Protein AF-A0A0W0TXC6-F1 (afdb_monomer_lite)

Structure (mmCIF, N/CA/C/O backbone):
data_AF-A0A0W0TXC6-F1
#
_entry.id   AF-A0A0W0TXC6-F1
#
loop_
_atom_site.group_PDB
_atom_site.id
_atom_site.type_symbol
_atom_site.label_atom_id
_atom_site.label_alt_id
_atom_site.label_comp_id
_atom_site.label_asym_id
_atom_site.label_entity_id
_atom_site.label_seq_id
_atom_site.pdbx_PDB_ins_code
_atom_site.Cartn_x
_atom_site.Cartn_y
_atom_site.Cartn_z
_atom_site.occupancy
_atom_site.B_iso_or_equiv
_atom_site.auth_seq_id
_atom_site.auth_comp_id
_atom_site.auth_asym_id
_atom_site.auth_atom_id
_atom_site.pdbx_PDB_model_num
ATOM 1 N N . MET A 1 1 ? -11.388 -4.389 24.435 1.00 46.62 1 MET A N 1
ATOM 2 C CA . MET A 1 1 ? -11.315 -2.909 24.386 1.00 46.62 1 MET A CA 1
ATOM 3 C C . MET A 1 1 ? -10.255 -2.378 23.404 1.00 46.62 1 MET A C 1
ATOM 5 O O . MET A 1 1 ? -10.628 -1.610 22.532 1.00 46.62 1 MET A O 1
ATOM 9 N N . LYS A 1 2 ? -8.978 -2.815 23.449 1.00 53.03 2 LYS A N 1
ATOM 10 C CA . LYS A 1 2 ? -7.902 -2.328 22.540 1.00 53.03 2 LYS A CA 1
ATOM 11 C C . LYS A 1 2 ? -8.111 -2.604 21.034 1.00 53.03 2 LYS A C 1
ATOM 13 O O . LYS A 1 2 ? -7.814 -1.730 20.229 1.00 53.03 2 LYS A O 1
ATOM 18 N N . LYS A 1 3 ? -8.654 -3.774 20.653 1.00 57.75 3 LYS A N 1
ATOM 19 C CA . LYS A 1 3 ? -8.901 -4.147 19.238 1.00 57.75 3 LYS A CA 1
ATOM 20 C C . LYS A 1 3 ? -9.806 -3.145 18.500 1.00 57.75 3 LYS A C 1
ATOM 22 O O . LYS A 1 3 ? -9.520 -2.785 17.365 1.00 57.75 3 LYS A O 1
ATOM 27 N N . ASN A 1 4 ? -10.826 -2.621 19.183 1.00 73.31 4 ASN A N 1
ATOM 28 C CA . ASN A 1 4 ? -11.793 -1.693 18.587 1.00 73.31 4 ASN A CA 1
ATOM 29 C C . ASN A 1 4 ? -11.191 -0.308 18.300 1.00 73.31 4 ASN A C 1
ATOM 31 O O . ASN A 1 4 ? -11.607 0.347 17.351 1.00 73.31 4 ASN A O 1
ATOM 35 N N . LEU A 1 5 ? -10.195 0.130 19.082 1.00 80.94 5 LEU A N 1
ATOM 36 C CA . LEU A 1 5 ? -9.553 1.431 18.873 1.00 80.94 5 LEU A CA 1
ATOM 37 C C . LEU A 1 5 ? -8.635 1.415 17.648 1.00 80.94 5 LEU A C 1
ATOM 39 O O . LEU A 1 5 ? -8.703 2.331 16.835 1.00 80.94 5 LEU A O 1
ATOM 43 N N . ALA A 1 6 ? -7.804 0.375 17.508 1.00 83.19 6 ALA A N 1
ATOM 44 C CA . ALA A 1 6 ? -6.902 0.252 16.364 1.00 83.19 6 ALA A CA 1
ATOM 45 C C . ALA A 1 6 ? -7.688 0.184 15.050 1.00 83.19 6 ALA A C 1
ATOM 47 O O . ALA A 1 6 ? -7.372 0.900 14.104 1.00 83.19 6 ALA A O 1
ATOM 48 N N . ARG A 1 7 ? -8.773 -0.601 15.031 1.00 89.56 7 ARG A N 1
ATOM 49 C CA . ARG A 1 7 ? -9.684 -0.675 13.888 1.00 89.56 7 ARG A CA 1
ATOM 50 C C . ARG A 1 7 ? -10.274 0.683 13.527 1.00 89.56 7 ARG A C 1
ATOM 52 O O . ARG A 1 7 ? -10.181 1.079 12.370 1.00 89.56 7 ARG A O 1
ATOM 59 N N . ALA A 1 8 ? -10.837 1.402 14.499 1.00 86.94 8 ALA A N 1
ATOM 60 C CA . ALA A 1 8 ? -11.410 2.726 14.261 1.00 86.94 8 ALA A CA 1
ATOM 61 C C . ALA A 1 8 ? -10.361 3.704 13.708 1.00 86.94 8 ALA A C 1
ATOM 63 O O . ALA A 1 8 ? -10.595 4.340 12.692 1.00 86.94 8 ALA A O 1
ATOM 64 N N . MET A 1 9 ? -9.166 3.752 14.306 1.00 84.00 9 MET A N 1
ATOM 65 C CA . MET A 1 9 ? -8.097 4.650 13.856 1.00 84.00 9 MET A CA 1
ATOM 66 C C . MET A 1 9 ? -7.645 4.365 12.422 1.00 84.00 9 MET A C 1
ATOM 68 O O . MET A 1 9 ? -7.516 5.295 11.634 1.00 84.00 9 MET A O 1
ATOM 72 N N . ILE A 1 10 ? -7.400 3.100 12.076 1.00 87.62 10 ILE A N 1
ATOM 73 C CA . ILE A 1 10 ? -6.986 2.733 10.715 1.00 87.62 10 ILE A CA 1
ATOM 74 C C . ILE A 1 10 ? -8.113 2.999 9.710 1.00 87.62 10 ILE A C 1
ATOM 76 O O . ILE A 1 10 ? -7.847 3.502 8.622 1.00 87.62 10 ILE A O 1
ATOM 80 N N . THR A 1 11 ? -9.364 2.722 10.085 1.00 91.25 11 THR A N 1
ATOM 81 C CA . THR A 1 11 ? -10.530 3.002 9.232 1.00 91.25 11 THR A CA 1
ATOM 82 C C . THR A 1 11 ? -10.651 4.497 8.953 1.00 91.25 11 THR A C 1
ATOM 84 O O . THR A 1 11 ? -10.714 4.886 7.791 1.00 91.25 11 THR A O 1
ATOM 87 N N . ASP A 1 12 ? -10.582 5.338 9.986 1.00 86.62 12 ASP A N 1
ATOM 88 C CA . ASP A 1 12 ? -10.650 6.795 9.842 1.00 86.62 12 ASP A CA 1
ATOM 89 C C . ASP A 1 12 ? -9.494 7.335 8.977 1.00 86.62 12 ASP A C 1
ATOM 91 O O . ASP A 1 12 ? -9.696 8.213 8.135 1.00 86.62 12 ASP A O 1
ATOM 95 N N . LEU A 1 13 ? -8.274 6.803 9.156 1.00 84.88 13 LEU A N 1
ATOM 96 C CA . LEU A 1 13 ? -7.099 7.175 8.355 1.00 84.88 13 LEU A CA 1
ATOM 97 C C . LEU A 1 13 ? -7.309 6.890 6.869 1.00 84.88 13 LEU A C 1
ATOM 99 O O . LEU A 1 13 ? -7.088 7.768 6.035 1.00 84.88 13 LEU A O 1
ATOM 103 N N . LEU A 1 14 ? -7.738 5.673 6.543 1.00 89.62 14 LEU A N 1
ATOM 104 C CA . LEU A 1 14 ? -7.970 5.259 5.162 1.00 89.62 14 LEU A CA 1
ATOM 105 C C . LEU A 1 14 ? -9.160 6.004 4.548 1.00 89.62 14 LEU A C 1
ATOM 107 O O . LEU A 1 14 ? -9.096 6.423 3.391 1.00 89.62 14 LEU A O 1
ATOM 111 N N . GLN A 1 15 ? -10.189 6.300 5.339 1.00 91.06 15 GLN A N 1
ATOM 112 C CA . GLN A 1 15 ? -11.331 7.077 4.875 1.00 91.06 15 GLN A CA 1
ATOM 113 C C . GLN A 1 15 ? -10.938 8.508 4.475 1.00 91.06 15 GLN A C 1
ATOM 115 O O . GLN A 1 15 ? -11.455 9.032 3.488 1.00 91.06 15 GLN A O 1
ATOM 120 N N . MET A 1 16 ? -9.956 9.128 5.145 1.00 85.94 16 MET A N 1
ATOM 121 C CA . MET A 1 16 ? -9.401 10.430 4.729 1.00 85.94 16 MET A CA 1
ATOM 122 C C . MET A 1 16 ? -8.678 10.395 3.369 1.00 85.94 16 MET A C 1
ATOM 124 O O . MET A 1 16 ? -8.469 11.454 2.762 1.00 85.94 16 MET A O 1
ATOM 128 N N . ALA A 1 17 ? -8.304 9.203 2.896 1.00 87.62 17 ALA A N 1
ATOM 129 C CA . ALA A 1 17 ? -7.760 8.944 1.563 1.00 87.62 17 ALA A CA 1
ATOM 130 C C . ALA A 1 17 ? -8.826 8.467 0.552 1.00 87.62 17 ALA A C 1
ATOM 132 O O . ALA A 1 17 ? -8.497 8.137 -0.589 1.00 87.62 17 ALA A O 1
ATOM 133 N N . GLY A 1 18 ? -10.105 8.436 0.947 1.00 91.88 18 GLY A N 1
ATOM 134 C CA . GLY A 1 18 ? -11.193 7.913 0.117 1.00 91.88 18 GLY A CA 1
ATOM 135 C C . GLY A 1 18 ? -11.123 6.397 -0.083 1.00 91.88 18 GLY A C 1
ATOM 136 O O . GLY A 1 18 ? -11.556 5.901 -1.122 1.00 91.88 18 GLY A O 1
ATOM 137 N N . ILE A 1 19 ? -10.537 5.679 0.877 1.00 95.19 19 ILE A N 1
ATOM 138 C CA . ILE A 1 19 ? -10.404 4.221 0.874 1.00 95.19 19 ILE A CA 1
ATOM 139 C C . ILE A 1 19 ? -11.372 3.655 1.910 1.00 95.19 19 ILE A C 1
ATOM 141 O O . ILE A 1 19 ? -11.379 4.087 3.065 1.00 95.19 19 ILE A O 1
ATOM 145 N N . THR A 1 20 ? -12.175 2.676 1.501 1.00 97.06 20 THR A N 1
ATOM 146 C CA . THR A 1 20 ? -13.142 2.006 2.372 1.00 97.06 20 THR A CA 1
ATOM 147 C C . THR A 1 20 ? -12.670 0.588 2.643 1.00 97.06 20 THR A C 1
ATOM 149 O O . THR A 1 20 ? -12.502 -0.209 1.730 1.00 97.06 20 THR A O 1
ATOM 152 N N . ILE A 1 21 ? -12.451 0.246 3.910 1.00 95.88 21 ILE A N 1
ATOM 153 C CA . ILE A 1 21 ? -12.057 -1.119 4.274 1.00 95.88 21 ILE A CA 1
ATOM 154 C C . ILE A 1 21 ? -13.217 -2.079 4.004 1.00 95.88 21 ILE A C 1
ATOM 156 O O . ILE A 1 21 ? -14.338 -1.807 4.432 1.00 95.88 21 ILE A O 1
ATOM 160 N N . ASN A 1 22 ? -12.936 -3.202 3.338 1.00 97.19 22 ASN A N 1
ATOM 161 C CA . ASN A 1 22 ? -13.930 -4.165 2.851 1.00 97.19 22 ASN A CA 1
ATOM 162 C C . ASN A 1 22 ? -14.989 -3.515 1.943 1.00 97.19 22 ASN A C 1
ATOM 164 O O . ASN A 1 22 ? -16.152 -3.918 1.938 1.00 97.19 22 ASN A O 1
ATOM 168 N N . GLY A 1 23 ? -14.599 -2.461 1.222 1.00 96.38 23 GLY A N 1
ATOM 169 C CA . GLY A 1 23 ? -15.439 -1.803 0.233 1.00 96.38 23 GLY A CA 1
ATOM 170 C C . GLY A 1 23 ? -15.474 -2.549 -1.101 1.00 96.38 23 GLY A C 1
ATOM 171 O O . GLY A 1 23 ? -14.959 -3.660 -1.240 1.00 96.38 23 GLY A O 1
ATOM 172 N N . HIS A 1 24 ? -16.103 -1.921 -2.092 1.00 96.62 24 HIS A N 1
ATOM 173 C CA . HIS A 1 24 ? -16.310 -2.498 -3.423 1.00 96.62 24 HIS A CA 1
ATOM 174 C C . HIS A 1 24 ? -15.424 -1.871 -4.503 1.00 96.62 24 HIS A C 1
ATOM 176 O O . HIS A 1 24 ? -15.427 -2.350 -5.639 1.00 96.62 24 HIS A O 1
ATOM 182 N N . ALA A 1 25 ? -14.696 -0.791 -4.202 1.00 97.50 25 ALA A N 1
ATOM 183 C CA . ALA A 1 25 ? -13.790 -0.213 -5.181 1.00 97.50 25 ALA A CA 1
ATOM 184 C C . ALA A 1 25 ? -12.581 -1.131 -5.398 1.00 97.50 25 ALA A C 1
ATOM 186 O O . ALA A 1 25 ? -12.151 -1.851 -4.503 1.00 97.50 25 ALA A O 1
ATOM 187 N N . LEU A 1 26 ? -11.971 -1.068 -6.582 1.00 97.38 26 LEU A N 1
ATOM 188 C CA . LEU A 1 26 ? -10.819 -1.917 -6.912 1.00 97.38 26 LEU A CA 1
ATOM 189 C C . LEU A 1 26 ? -9.602 -1.678 -6.004 1.00 97.38 26 LEU A C 1
ATOM 191 O O . LEU A 1 26 ? -8.746 -2.548 -5.894 1.00 97.38 26 LEU A O 1
ATOM 195 N N . TRP A 1 27 ? -9.516 -0.501 -5.384 1.00 97.12 27 TRP A N 1
ATOM 196 C CA . TRP A 1 27 ? -8.455 -0.123 -4.451 1.00 97.12 27 TRP A CA 1
ATOM 197 C C . TRP A 1 27 ? -8.836 -0.345 -2.983 1.00 97.12 27 TRP A C 1
ATOM 199 O O . TRP A 1 27 ? -8.041 -0.019 -2.105 1.00 97.12 27 TRP A O 1
ATOM 209 N N . ASP A 1 28 ? -10.041 -0.837 -2.693 1.00 97.88 28 ASP A N 1
ATOM 210 C CA . ASP A 1 28 ? -10.491 -1.057 -1.323 1.00 97.88 28 ASP A CA 1
ATOM 211 C C . ASP A 1 28 ? -9.902 -2.372 -0.780 1.00 97.88 28 ASP A C 1
ATOM 213 O O . ASP A 1 28 ? -10.124 -3.438 -1.367 1.00 97.88 28 ASP A O 1
ATOM 217 N N . PRO A 1 29 ? -9.149 -2.331 0.335 1.00 97.38 29 PRO A N 1
ATOM 218 C CA . PRO A 1 29 ? -8.507 -3.517 0.878 1.00 97.38 29 PRO A CA 1
ATOM 219 C C . PRO A 1 29 ? -9.541 -4.434 1.535 1.00 97.38 29 PRO A C 1
ATOM 221 O O . PRO A 1 29 ? -10.388 -3.969 2.304 1.00 97.38 29 PRO A O 1
ATOM 224 N N . GLN A 1 30 ? -9.431 -5.735 1.279 1.00 98.06 30 GLN A N 1
ATOM 225 C CA . GLN A 1 30 ? -10.227 -6.773 1.929 1.00 98.06 30 GLN A CA 1
ATOM 226 C C . GLN A 1 30 ? -9.425 -7.355 3.089 1.00 98.06 30 GLN A C 1
ATOM 228 O O . GLN A 1 30 ? -8.337 -7.885 2.891 1.00 98.06 30 GLN A O 1
ATOM 233 N N . ILE A 1 31 ? -9.932 -7.219 4.312 1.00 97.69 31 ILE A N 1
ATOM 234 C CA . ILE A 1 31 ? -9.278 -7.664 5.543 1.00 97.69 31 ILE A CA 1
ATOM 235 C C . ILE A 1 31 ? -9.873 -8.998 5.972 1.00 97.69 31 ILE A C 1
ATOM 237 O O . ILE A 1 31 ? -11.038 -9.079 6.363 1.00 97.69 31 ILE A O 1
ATOM 241 N N . HIS A 1 32 ? -9.027 -10.021 5.991 1.00 97.44 32 HIS A N 1
ATOM 242 C CA . HIS A 1 32 ? -9.381 -11.389 6.374 1.00 97.44 32 HIS A CA 1
ATOM 243 C C . HIS A 1 32 ? -9.018 -11.696 7.829 1.00 97.44 32 HIS A C 1
ATOM 245 O O . HIS A 1 32 ? -9.534 -12.641 8.423 1.00 97.44 32 HIS A O 1
ATOM 251 N N . ASN A 1 33 ? -8.134 -10.891 8.431 1.00 96.19 33 ASN A N 1
ATOM 252 C 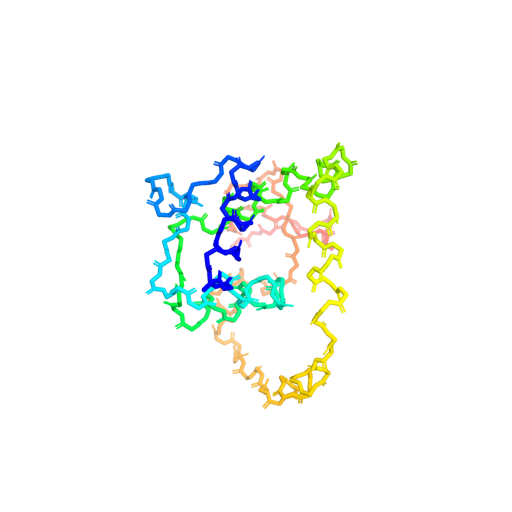CA . ASN A 1 33 ? -7.663 -11.080 9.801 1.00 96.19 33 ASN A CA 1
ATOM 253 C C . ASN A 1 33 ? -7.702 -9.777 10.615 1.00 96.19 33 ASN A C 1
ATOM 255 O O . ASN A 1 33 ? -6.949 -8.843 10.364 1.00 96.19 33 ASN A O 1
ATOM 259 N N . GLU A 1 34 ? -8.505 -9.747 11.680 1.00 94.44 34 GLU A N 1
ATOM 260 C CA . GLU A 1 34 ? -8.653 -8.592 12.585 1.00 94.44 34 GLU A CA 1
ATOM 261 C C . GLU A 1 34 ? -7.353 -8.175 13.306 1.00 94.44 34 GLU A C 1
ATOM 263 O O . GLU A 1 34 ? -7.253 -7.058 13.819 1.00 94.44 34 GLU A O 1
ATOM 268 N N . GLN A 1 35 ? -6.337 -9.043 13.377 1.00 92.06 35 GLN A N 1
ATOM 269 C CA . GLN A 1 35 ? -5.022 -8.675 13.921 1.00 92.06 35 GLN A CA 1
ATOM 270 C C . GLN A 1 35 ? -4.282 -7.662 13.034 1.00 92.06 35 GLN A C 1
ATOM 272 O O . GLN A 1 35 ? -3.404 -6.955 13.537 1.00 92.06 35 GLN A O 1
ATOM 277 N N . PHE A 1 36 ? -4.687 -7.532 11.765 1.00 93.81 36 PHE A N 1
ATOM 278 C CA . PHE A 1 36 ? -4.210 -6.528 10.815 1.00 93.81 36 PHE A CA 1
ATOM 279 C C . PHE A 1 36 ? -4.152 -5.131 11.433 1.00 93.81 36 PHE A C 1
ATOM 281 O O . PHE A 1 36 ? -3.100 -4.501 11.430 1.00 93.81 36 PHE A O 1
ATOM 288 N N . TYR A 1 37 ? -5.245 -4.670 12.045 1.00 90.75 37 TYR A N 1
ATOM 289 C CA . TYR A 1 37 ? -5.337 -3.298 12.549 1.00 90.75 37 TYR A CA 1
ATOM 290 C C . TYR A 1 37 ? -4.301 -2.990 13.627 1.00 90.75 37 TYR A C 1
ATOM 292 O O . TYR A 1 37 ? -3.700 -1.919 13.635 1.00 90.75 37 TYR A O 1
ATOM 300 N N . ALA A 1 38 ? -4.089 -3.931 14.549 1.00 88.38 38 ALA A N 1
ATOM 301 C CA . ALA A 1 38 ? -3.110 -3.762 15.613 1.00 88.38 38 ALA A CA 1
ATOM 302 C C . ALA A 1 38 ? -1.677 -3.801 15.063 1.00 88.38 38 ALA A C 1
ATOM 304 O O . ALA A 1 38 ? -0.845 -3.015 15.512 1.00 88.38 38 ALA A O 1
ATOM 305 N N . ARG A 1 39 ? -1.408 -4.674 14.083 1.00 86.69 39 ARG A N 1
ATOM 306 C CA . ARG A 1 39 ? -0.091 -4.805 13.450 1.00 86.69 39 ARG A CA 1
ATOM 307 C C . ARG A 1 39 ? 0.262 -3.587 12.609 1.00 86.69 39 ARG A C 1
ATOM 309 O O . ARG A 1 39 ? 1.331 -3.031 12.802 1.00 86.69 39 ARG A O 1
ATOM 316 N N . VAL A 1 40 ? -0.643 -3.108 11.758 1.00 86.69 40 VAL A N 1
ATOM 317 C CA . VAL A 1 40 ? -0.416 -1.893 10.956 1.00 86.69 40 VAL A CA 1
ATOM 318 C C . VAL A 1 40 ? -0.254 -0.665 11.847 1.00 86.69 40 VAL A C 1
ATOM 320 O O . VAL A 1 40 ? 0.600 0.174 11.587 1.00 86.69 40 VAL A O 1
ATOM 323 N N . LEU A 1 41 ? -1.010 -0.560 12.943 1.00 83.44 41 LEU A N 1
ATOM 324 C CA . LEU A 1 41 ? -0.827 0.545 13.884 1.00 83.44 41 LEU A CA 1
ATOM 325 C C . LEU A 1 41 ? 0.525 0.480 14.626 1.00 83.44 41 LEU A C 1
ATOM 327 O O . LEU A 1 41 ? 1.067 1.523 14.982 1.00 83.44 41 LEU A O 1
ATOM 331 N N . HIS A 1 42 ? 1.055 -0.721 14.886 1.00 78.25 42 HIS A N 1
ATOM 332 C CA . HIS A 1 42 ? 2.320 -0.931 15.600 1.00 78.25 42 HIS A CA 1
ATOM 333 C C . HIS A 1 42 ? 3.547 -0.809 14.681 1.00 78.25 42 HIS A C 1
ATOM 335 O O . HIS A 1 42 ? 4.481 -0.076 14.997 1.00 78.25 42 HIS A O 1
ATOM 341 N N . ASP A 1 43 ? 3.538 -1.528 13.559 1.00 77.06 43 ASP A N 1
ATOM 342 C CA . ASP A 1 43 ? 4.669 -1.714 12.641 1.00 77.06 43 ASP A CA 1
ATOM 343 C C . ASP A 1 43 ? 4.576 -0.838 11.379 1.00 77.06 43 ASP A C 1
ATOM 345 O O . ASP A 1 43 ? 5.451 -0.917 10.521 1.00 77.06 43 ASP A O 1
ATOM 349 N N . ALA A 1 44 ? 3.527 -0.017 11.252 1.00 81.75 44 ALA A N 1
ATOM 350 C CA . ALA A 1 44 ? 3.310 0.913 10.144 1.00 81.75 44 ALA A CA 1
ATOM 351 C C . ALA A 1 44 ? 3.407 0.246 8.753 1.00 81.75 44 ALA A C 1
ATOM 353 O O . ALA A 1 44 ? 2.671 -0.700 8.459 1.00 81.75 44 ALA A O 1
ATOM 354 N N . ASP A 1 45 ? 4.285 0.760 7.894 1.00 80.06 45 ASP A N 1
ATOM 355 C CA . ASP A 1 45 ? 4.545 0.308 6.526 1.00 80.06 45 ASP A CA 1
ATOM 356 C C . ASP A 1 45 ? 5.046 -1.141 6.466 1.00 80.06 45 ASP A C 1
ATOM 358 O O . ASP A 1 45 ? 4.560 -1.928 5.650 1.00 80.06 45 ASP A O 1
ATOM 362 N N . LEU A 1 46 ? 5.944 -1.530 7.377 1.00 81.12 46 LEU A N 1
ATOM 363 C CA . LEU A 1 46 ? 6.409 -2.914 7.474 1.00 81.12 46 LEU A CA 1
ATOM 364 C C . LEU A 1 46 ? 5.261 -3.856 7.858 1.00 81.12 46 LEU A C 1
ATOM 366 O O . LEU A 1 46 ? 5.087 -4.905 7.242 1.00 81.12 46 LEU A O 1
ATOM 370 N N . GLY A 1 47 ? 4.442 -3.459 8.836 1.00 85.00 47 GLY A N 1
ATOM 371 C CA . GLY A 1 47 ? 3.274 -4.231 9.265 1.00 85.00 47 GLY A CA 1
ATOM 372 C C . GLY A 1 47 ? 2.251 -4.432 8.154 1.00 85.00 47 GLY A C 1
ATOM 373 O O . GLY A 1 47 ? 1.690 -5.519 8.028 1.00 85.00 47 GLY A O 1
ATOM 374 N N . LEU A 1 48 ? 2.034 -3.399 7.337 1.00 90.44 48 LEU A N 1
ATOM 375 C CA . LEU A 1 48 ? 1.155 -3.448 6.171 1.00 90.44 48 LEU A CA 1
ATOM 376 C C . LEU A 1 48 ? 1.656 -4.471 5.140 1.00 90.44 48 LEU A C 1
ATOM 378 O O . LEU A 1 48 ? 0.879 -5.319 4.696 1.00 90.44 48 LEU A O 1
ATOM 382 N N . GLY A 1 49 ? 2.950 -4.423 4.807 1.00 89.38 49 GLY A N 1
ATOM 383 C CA . GLY A 1 49 ? 3.576 -5.324 3.837 1.00 89.38 49 GLY A CA 1
ATOM 384 C C . GLY A 1 49 ? 3.670 -6.774 4.318 1.00 89.38 49 GLY A C 1
ATOM 385 O O . GLY A 1 49 ? 3.297 -7.691 3.590 1.00 89.38 49 GLY A O 1
ATOM 386 N N . GLU A 1 50 ? 4.099 -7.006 5.560 1.00 90.50 50 GLU A N 1
ATOM 387 C CA . GLU A 1 50 ? 4.165 -8.361 6.121 1.00 90.50 50 GLU A CA 1
ATOM 388 C C . GLU A 1 50 ? 2.770 -8.989 6.238 1.00 90.50 50 GLU A C 1
ATOM 390 O O . GLU A 1 50 ? 2.589 -10.150 5.884 1.00 90.50 50 GLU A O 1
ATOM 395 N N . ALA A 1 51 ? 1.761 -8.222 6.666 1.00 93.56 51 ALA A N 1
ATOM 396 C CA . ALA A 1 51 ? 0.382 -8.705 6.721 1.00 93.56 51 ALA A CA 1
ATOM 397 C C . ALA A 1 51 ? -0.178 -9.042 5.326 1.00 93.56 51 ALA A C 1
ATOM 399 O O . ALA A 1 51 ? -0.971 -9.975 5.208 1.00 93.56 51 ALA A O 1
ATOM 400 N N . TYR A 1 52 ? 0.245 -8.327 4.277 1.00 95.81 52 TYR A N 1
ATOM 401 C CA . TYR A 1 52 ? -0.110 -8.658 2.892 1.00 95.81 52 TYR A CA 1
ATOM 402 C C . TYR A 1 52 ? 0.516 -9.993 2.474 1.00 95.81 52 TYR A C 1
ATOM 404 O O . TYR A 1 52 ? -0.173 -10.888 1.993 1.00 95.81 52 TYR A O 1
ATOM 412 N N . MET A 1 53 ? 1.815 -10.170 2.736 1.00 92.94 53 MET A N 1
ATOM 413 C CA . MET A 1 53 ? 2.521 -11.424 2.452 1.00 92.94 53 MET A CA 1
ATOM 414 C C . MET A 1 53 ? 1.950 -12.625 3.220 1.00 92.94 53 MET A C 1
ATOM 416 O O . MET A 1 53 ? 1.991 -13.748 2.726 1.00 92.94 53 MET A O 1
ATOM 420 N N . GLU A 1 54 ? 1.430 -12.399 4.427 1.00 95.62 54 GLU A N 1
ATOM 421 C CA . GLU A 1 54 ? 0.776 -13.416 5.259 1.00 95.62 54 GLU A CA 1
ATOM 422 C C . GLU A 1 54 ? -0.698 -13.668 4.875 1.00 95.62 54 GLU A C 1
ATOM 424 O O . GLU A 1 54 ? -1.356 -14.496 5.507 1.00 95.62 54 GLU A O 1
ATOM 429 N N . GLY A 1 55 ? -1.238 -12.968 3.870 1.00 96.69 55 GLY A N 1
ATOM 430 C CA . GLY A 1 55 ? -2.624 -13.124 3.413 1.00 96.69 55 GLY A CA 1
ATOM 431 C C . GLY A 1 55 ? -3.674 -12.596 4.395 1.00 96.69 55 GLY A C 1
ATOM 432 O O . GLY A 1 55 ? -4.837 -12.985 4.336 1.00 96.69 55 GLY A O 1
ATOM 433 N N . TRP A 1 56 ? -3.290 -11.725 5.332 1.00 98.00 56 TRP A N 1
ATOM 434 C CA . TRP A 1 56 ? -4.232 -11.121 6.284 1.00 98.00 56 TRP A CA 1
ATOM 435 C C . TRP A 1 56 ? -5.147 -10.100 5.620 1.00 98.00 56 TRP A C 1
ATOM 437 O O . TRP A 1 56 ? -6.210 -9.787 6.160 1.00 98.00 56 TRP A O 1
ATOM 447 N N . TRP A 1 57 ? -4.711 -9.568 4.483 1.00 97.94 57 TRP A N 1
ATOM 448 C CA . TRP A 1 57 ? -5.492 -8.705 3.626 1.00 97.94 57 TRP A CA 1
ATOM 449 C C . TRP A 1 57 ? -5.009 -8.792 2.180 1.00 97.94 57 TRP A C 1
ATOM 451 O O . TRP A 1 57 ? -3.848 -9.121 1.932 1.00 97.94 57 TRP A O 1
ATOM 461 N N . ASP A 1 58 ? -5.887 -8.451 1.245 1.00 97.88 58 ASP A N 1
ATOM 462 C CA . ASP A 1 58 ? -5.561 -8.298 -0.171 1.00 97.88 58 ASP A CA 1
ATOM 463 C C . ASP A 1 58 ? -6.277 -7.083 -0.783 1.00 97.88 58 ASP A C 1
ATOM 465 O O . ASP A 1 58 ? -7.043 -6.378 -0.120 1.00 97.88 58 ASP A O 1
ATOM 469 N N . CYS A 1 59 ? -5.951 -6.775 -2.037 1.00 97.56 59 CYS A N 1
ATOM 470 C CA . CYS A 1 59 ? -6.568 -5.690 -2.789 1.00 97.56 59 CYS A CA 1
ATOM 471 C C . CYS A 1 59 ? -6.469 -5.978 -4.297 1.00 97.56 59 CYS A C 1
ATOM 473 O O . CYS A 1 59 ? -5.367 -6.279 -4.769 1.00 97.56 59 CYS A O 1
ATOM 475 N N . PRO A 1 60 ? -7.561 -5.846 -5.077 1.00 97.00 60 PRO A N 1
ATOM 476 C CA . PRO A 1 60 ? -7.529 -6.068 -6.525 1.00 97.00 60 PRO A CA 1
ATOM 477 C C . PRO A 1 60 ? -6.543 -5.156 -7.271 1.00 97.00 60 PRO A C 1
ATOM 479 O O . PRO A 1 60 ? -5.916 -5.576 -8.242 1.00 97.00 60 PRO A O 1
ATOM 482 N N . ARG A 1 61 ? -6.412 -3.899 -6.834 1.00 97.12 61 ARG A N 1
ATOM 483 C CA . ARG A 1 61 ? -5.513 -2.887 -7.407 1.00 97.12 61 ARG A CA 1
ATOM 484 C C . ARG A 1 61 ? -4.701 -2.211 -6.312 1.00 97.12 61 ARG A C 1
ATOM 486 O O . ARG A 1 61 ? -4.946 -1.060 -5.940 1.00 97.12 61 ARG A O 1
ATOM 493 N N . ILE A 1 62 ? -3.717 -2.950 -5.796 1.00 95.88 62 ILE A N 1
ATOM 494 C CA . ILE A 1 62 ? -2.806 -2.469 -4.749 1.00 95.88 62 ILE A CA 1
ATOM 495 C C . ILE A 1 62 ? -2.025 -1.221 -5.183 1.00 95.88 62 ILE A C 1
ATOM 497 O O . ILE A 1 62 ? -1.770 -0.344 -4.365 1.00 95.88 62 ILE A O 1
ATOM 501 N N . ASP A 1 63 ? -1.716 -1.083 -6.472 1.00 94.94 63 ASP A N 1
ATOM 502 C CA . ASP A 1 63 ? -1.098 0.113 -7.044 1.00 94.94 63 ASP A CA 1
ATOM 503 C C . ASP A 1 63 ? -1.967 1.360 -6.816 1.00 94.94 63 ASP A C 1
ATOM 505 O O . ASP A 1 63 ? -1.485 2.367 -6.302 1.00 94.94 63 ASP A O 1
ATOM 509 N N . MET A 1 64 ? -3.273 1.262 -7.085 1.00 96.88 64 MET A N 1
ATOM 510 C CA . MET A 1 64 ? -4.220 2.357 -6.862 1.00 96.88 64 MET A CA 1
ATOM 511 C C . MET A 1 64 ? -4.407 2.674 -5.373 1.00 96.88 64 MET A C 1
ATOM 513 O O . MET A 1 64 ? -4.529 3.846 -5.010 1.00 96.88 64 MET A O 1
ATOM 517 N N . LEU A 1 65 ? -4.417 1.653 -4.506 1.00 94.62 65 LEU A N 1
ATOM 518 C CA . LEU A 1 65 ? -4.455 1.834 -3.049 1.00 94.62 65 LEU A CA 1
ATOM 519 C C . LEU A 1 65 ? -3.245 2.654 -2.575 1.00 94.62 65 LEU A C 1
ATOM 521 O O . LEU A 1 65 ? -3.417 3.657 -1.882 1.00 94.62 65 LEU A O 1
ATOM 525 N N . ILE A 1 66 ? -2.030 2.255 -2.963 1.00 92.44 66 ILE A N 1
ATOM 526 C CA . ILE A 1 66 ? -0.800 2.933 -2.538 1.00 92.44 66 ILE A CA 1
ATOM 527 C C . ILE A 1 66 ? -0.738 4.360 -3.093 1.00 92.44 66 ILE A C 1
ATOM 529 O O . ILE A 1 66 ? -0.437 5.279 -2.329 1.00 92.44 66 ILE A O 1
ATOM 533 N N . THR A 1 67 ? -1.101 4.583 -4.362 1.00 93.12 67 THR A N 1
ATOM 534 C CA . THR A 1 67 ? -1.196 5.936 -4.938 1.00 93.12 67 THR A CA 1
ATOM 535 C C . THR A 1 67 ? -2.101 6.833 -4.098 1.00 93.12 67 THR A C 1
ATOM 537 O O . THR A 1 67 ? -1.682 7.917 -3.700 1.00 93.12 67 THR A O 1
ATOM 540 N N . ARG A 1 68 ? -3.302 6.364 -3.735 1.00 91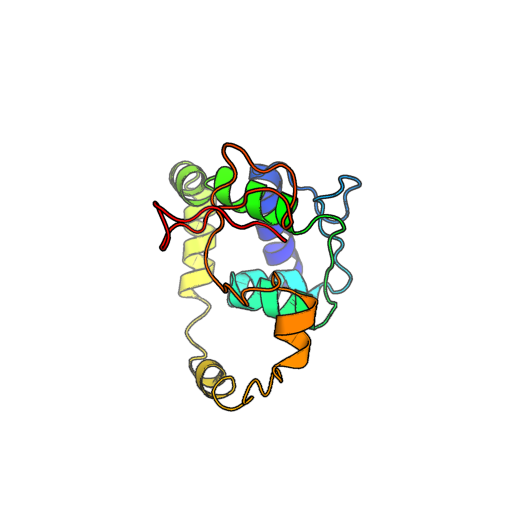.50 68 ARG A N 1
ATOM 541 C CA . ARG A 1 68 ? -4.237 7.135 -2.902 1.00 91.50 68 ARG A CA 1
ATOM 542 C C . ARG A 1 68 ? -3.684 7.441 -1.515 1.00 91.50 68 ARG A C 1
ATOM 544 O O . ARG A 1 68 ? -3.866 8.555 -1.033 1.00 91.50 68 ARG A O 1
ATOM 551 N N . ILE A 1 69 ? -3.015 6.484 -0.871 1.00 87.94 69 ILE A N 1
ATOM 552 C CA . ILE A 1 69 ? -2.403 6.690 0.452 1.00 87.94 69 ILE A CA 1
ATOM 553 C C . ILE A 1 69 ? -1.335 7.793 0.387 1.00 87.94 69 ILE A C 1
ATOM 555 O O . ILE A 1 69 ? -1.314 8.675 1.249 1.00 87.94 69 ILE A O 1
ATOM 559 N N . VAL A 1 70 ? -0.486 7.771 -0.645 1.00 86.06 70 VAL A N 1
ATOM 560 C CA . VAL A 1 70 ? 0.579 8.764 -0.852 1.00 86.06 70 VAL A CA 1
ATOM 561 C C . VAL A 1 70 ? -0.005 10.138 -1.208 1.00 86.06 70 VAL A C 1
ATOM 563 O O . VAL A 1 70 ? 0.347 11.137 -0.580 1.00 86.06 70 VAL A O 1
ATOM 566 N N . GLU A 1 71 ? -0.940 10.204 -2.159 1.00 87.94 71 GLU A N 1
ATOM 567 C CA . GLU A 1 71 ? -1.581 11.452 -2.605 1.00 87.94 71 GLU A CA 1
ATOM 568 C C . GLU A 1 71 ? -2.442 12.106 -1.523 1.00 87.94 71 GLU A C 1
ATOM 570 O O . GLU A 1 71 ? -2.516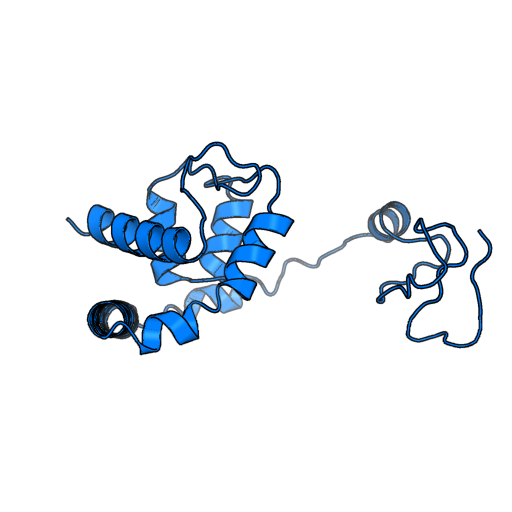 13.334 -1.436 1.00 87.94 71 GLU A O 1
ATOM 575 N N . ALA A 1 72 ? -3.072 11.306 -0.658 1.00 81.38 72 ALA A N 1
ATOM 576 C CA . ALA A 1 72 ? -3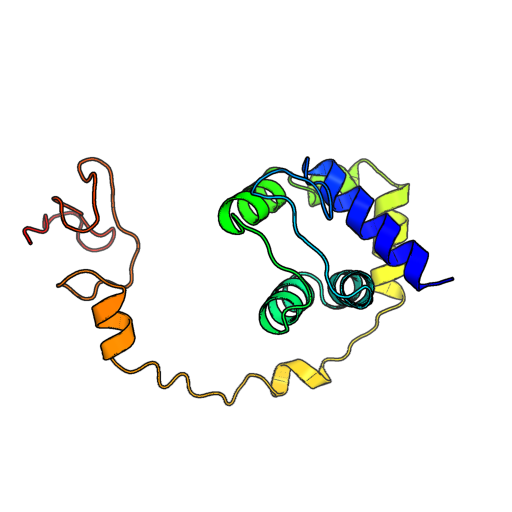.887 11.815 0.437 1.00 81.38 72 ALA A CA 1
ATOM 577 C C . ALA A 1 72 ? -3.087 12.660 1.435 1.00 81.38 72 ALA A C 1
ATOM 579 O O . ALA A 1 72 ? -3.705 13.385 2.223 1.00 81.38 72 ALA A O 1
ATOM 580 N N . ASN A 1 73 ? -1.748 12.575 1.393 1.00 73.31 73 ASN A N 1
ATOM 581 C CA . ASN A 1 73 ? -0.816 13.360 2.193 1.00 73.31 73 ASN A CA 1
ATOM 582 C C . ASN A 1 73 ? -1.273 13.433 3.654 1.00 73.31 73 ASN A C 1
ATOM 584 O O . ASN A 1 73 ? -1.443 14.503 4.251 1.00 73.31 73 ASN A O 1
ATOM 588 N N . ILE A 1 74 ? -1.579 12.249 4.187 1.00 66.81 74 ILE A N 1
ATOM 589 C CA . ILE A 1 74 ? -2.267 12.072 5.462 1.00 66.81 74 ILE A CA 1
ATOM 590 C C . ILE A 1 74 ? -1.488 12.775 6.581 1.00 66.81 74 ILE A C 1
ATOM 592 O O . ILE A 1 74 ? -2.099 13.371 7.461 1.00 66.81 74 ILE A O 1
ATOM 596 N N . GLU A 1 75 ? -0.157 12.828 6.499 1.00 61.00 75 GLU A N 1
ATOM 597 C CA . GLU A 1 75 ? 0.701 13.574 7.429 1.00 61.00 75 GLU A CA 1
ATOM 598 C C . GLU A 1 75 ? 0.319 15.057 7.555 1.00 61.00 75 GLU A C 1
ATOM 600 O O . GLU A 1 75 ? 0.246 15.592 8.665 1.00 61.00 75 GLU A O 1
ATOM 605 N N . ASN A 1 76 ? 0.003 15.719 6.440 1.00 61.38 76 ASN A N 1
ATOM 606 C CA . ASN A 1 76 ? -0.428 17.114 6.447 1.00 61.38 76 ASN A CA 1
ATOM 607 C C . ASN A 1 76 ? -1.867 17.276 6.950 1.00 61.38 76 ASN A C 1
ATOM 609 O O . ASN A 1 76 ? -2.150 18.229 7.676 1.00 61.38 76 ASN A O 1
ATOM 613 N N . LYS A 1 77 ? -2.766 16.328 6.654 1.00 59.72 77 LYS A N 1
ATOM 614 C CA . LYS A 1 77 ? -4.138 16.334 7.199 1.00 59.72 77 LYS A CA 1
ATOM 615 C C . LYS A 1 77 ? -4.163 16.076 8.712 1.00 59.72 77 LYS A C 1
ATOM 617 O O . LYS A 1 77 ? -4.974 16.659 9.430 1.00 59.72 77 LYS A O 1
ATOM 622 N N . LEU A 1 78 ? -3.239 15.260 9.217 1.00 57.34 78 LEU A N 1
ATOM 623 C CA . LEU A 1 78 ? -3.091 14.950 10.641 1.00 57.34 78 LEU A CA 1
ATOM 624 C C . LEU A 1 78 ? -2.619 16.149 11.469 1.00 57.34 78 LEU A C 1
ATOM 626 O O . LEU A 1 78 ? -3.046 16.289 12.614 1.00 57.34 78 LEU A O 1
ATOM 630 N N . ARG A 1 79 ? -1.799 17.042 10.897 1.00 54.69 79 ARG A N 1
ATOM 631 C CA . ARG A 1 79 ? -1.379 18.293 11.558 1.00 54.69 79 ARG A CA 1
ATOM 632 C C . ARG A 1 79 ? -2.550 19.226 11.871 1.00 54.69 79 ARG A C 1
ATOM 634 O O . ARG A 1 79 ? -2.495 19.947 12.860 1.00 54.69 79 ARG A O 1
ATOM 641 N N . VAL A 1 80 ? -3.613 19.186 11.067 1.00 55.88 80 VAL A N 1
ATOM 642 C CA . VAL A 1 80 ? -4.819 20.007 11.267 1.00 55.88 80 VAL A CA 1
ATOM 643 C C . VAL A 1 80 ? -5.738 19.403 12.339 1.00 55.88 80 VAL A C 1
ATOM 645 O O . VAL A 1 80 ? -6.481 20.120 13.007 1.00 55.88 80 VAL A O 1
ATOM 648 N N . ASN A 1 81 ? -5.668 18.087 12.563 1.00 61.03 81 ASN A N 1
ATOM 649 C CA . ASN A 1 81 ? -6.571 17.376 13.462 1.00 61.03 81 ASN A CA 1
ATOM 650 C C . ASN A 1 81 ? -5.878 16.997 14.784 1.00 61.03 81 ASN A C 1
ATOM 652 O O . ASN A 1 81 ? -5.427 15.866 14.978 1.00 61.03 81 ASN A O 1
ATOM 656 N N . PHE A 1 82 ? -5.827 17.947 15.727 1.00 56.09 82 PHE A N 1
ATOM 657 C CA . PHE A 1 82 ? -5.187 17.804 17.047 1.00 56.09 82 PHE A CA 1
ATOM 658 C C . PHE A 1 82 ? -5.572 16.523 17.809 1.00 56.09 82 PHE A C 1
ATOM 660 O O . PHE A 1 82 ? -4.732 15.924 18.480 1.00 56.09 82 PHE A O 1
ATOM 667 N N . ARG A 1 83 ? -6.822 16.053 17.686 1.00 58.12 83 ARG A N 1
ATOM 668 C CA . ARG A 1 83 ? -7.283 14.805 18.326 1.00 58.12 83 ARG A CA 1
ATOM 669 C C . ARG A 1 83 ? -6.630 13.563 17.724 1.00 58.12 83 ARG A C 1
ATOM 671 O O . ARG A 1 83 ? -6.361 12.601 18.442 1.00 58.12 83 ARG A O 1
ATOM 678 N N . PHE A 1 84 ? -6.376 13.582 16.420 1.00 61.44 84 PHE A N 1
ATOM 679 C CA . PHE A 1 84 ? -5.727 12.490 15.704 1.00 61.44 84 PHE A CA 1
ATOM 680 C C . PHE A 1 84 ? -4.219 12.492 15.948 1.00 61.44 84 PHE A C 1
ATOM 682 O O . PHE A 1 84 ? -3.651 11.446 16.252 1.00 61.44 84 PHE A O 1
ATOM 689 N N . ALA A 1 85 ? -3.597 13.675 15.932 1.00 61.75 85 ALA A N 1
ATOM 690 C CA . ALA A 1 85 ? -2.198 13.854 16.308 1.00 61.75 85 ALA A CA 1
ATOM 691 C C . ALA A 1 85 ? -1.928 13.356 17.739 1.00 61.75 85 ALA A C 1
ATOM 693 O O . ALA A 1 85 ? -0.978 12.612 17.957 1.00 61.75 85 ALA A O 1
ATOM 694 N N . PHE A 1 86 ? -2.805 13.676 18.698 1.00 59.44 86 PHE A N 1
ATOM 695 C CA . PHE A 1 86 ? -2.688 13.223 20.087 1.00 59.44 86 PHE A CA 1
ATOM 696 C C . PHE A 1 86 ? -2.836 11.698 20.237 1.00 59.44 86 PHE A C 1
ATOM 698 O O . PHE A 1 86 ? -2.068 11.074 20.966 1.00 59.44 86 PHE A O 1
ATOM 705 N N . LYS A 1 87 ? -3.767 11.063 19.508 1.00 59.34 87 LYS A N 1
ATOM 706 C CA . LYS A 1 87 ? -3.921 9.594 19.495 1.00 59.34 87 LYS A CA 1
ATOM 707 C C . LYS A 1 87 ? -2.741 8.882 18.828 1.00 59.34 87 LYS A C 1
ATOM 709 O O . LYS A 1 87 ? -2.299 7.847 19.322 1.00 59.34 87 LYS A O 1
ATOM 714 N N . LEU A 1 88 ? -2.211 9.438 17.737 1.00 61.03 88 LEU A N 1
ATOM 715 C CA . LEU A 1 88 ? -1.024 8.918 17.058 1.00 61.03 88 LEU A CA 1
ATOM 716 C C . LEU A 1 88 ? 0.214 9.040 17.959 1.00 61.03 88 LEU A C 1
ATOM 718 O O . LEU A 1 88 ? 0.978 8.084 18.084 1.00 61.03 88 LEU A O 1
ATOM 722 N N . LEU A 1 89 ? 0.353 10.177 18.650 1.00 59.28 89 LEU A N 1
ATOM 723 C CA . LEU A 1 89 ? 1.387 10.430 19.650 1.00 59.28 89 LEU A CA 1
ATOM 724 C C . LEU A 1 89 ? 1.291 9.428 20.808 1.00 59.28 89 LEU A C 1
ATOM 726 O O . LEU A 1 89 ? 2.291 8.816 21.155 1.00 59.28 89 LEU A O 1
ATOM 730 N N . LEU A 1 90 ? 0.092 9.176 21.341 1.00 57.00 90 LEU A N 1
ATOM 731 C CA . LEU A 1 90 ? -0.150 8.137 22.348 1.00 57.00 90 LEU A CA 1
ATOM 732 C C . LEU A 1 90 ? 0.214 6.734 21.839 1.00 57.00 90 LEU A C 1
ATOM 734 O O . LEU A 1 90 ? 0.829 5.973 22.579 1.00 57.00 90 LEU A O 1
ATOM 738 N N . SER A 1 91 ? -0.093 6.393 20.582 1.00 57.31 91 SER A N 1
ATOM 739 C CA . SER A 1 91 ? 0.305 5.097 20.007 1.00 57.31 91 SER A CA 1
ATOM 740 C C . SER A 1 91 ? 1.826 4.968 19.854 1.00 57.31 91 SER A C 1
ATOM 742 O O . SER A 1 91 ? 2.376 3.912 20.148 1.00 57.31 91 SER A O 1
ATOM 744 N N . ARG A 1 92 ? 2.519 6.061 19.498 1.00 54.94 92 ARG A N 1
ATOM 745 C CA . ARG A 1 92 ? 3.988 6.130 19.427 1.00 54.94 92 ARG A CA 1
ATOM 746 C C . ARG A 1 92 ? 4.650 6.089 20.806 1.00 54.94 92 ARG A C 1
ATOM 748 O O . ARG A 1 92 ? 5.699 5.476 20.945 1.00 54.94 92 ARG A O 1
ATOM 755 N N . ILE A 1 93 ? 4.050 6.724 21.816 1.00 51.06 93 ILE A N 1
ATOM 756 C CA . ILE A 1 93 ? 4.573 6.775 23.191 1.00 51.06 93 ILE A CA 1
ATOM 757 C C . ILE A 1 93 ? 4.368 5.434 23.917 1.00 51.06 93 ILE A C 1
ATOM 759 O O . ILE A 1 93 ? 5.201 5.058 24.736 1.00 51.06 93 ILE A O 1
ATOM 763 N N . PHE A 1 94 ? 3.304 4.685 23.601 1.00 48.22 94 PHE A N 1
ATOM 764 C CA . PHE A 1 94 ? 3.003 3.399 24.247 1.00 48.22 94 PHE A CA 1
ATOM 765 C C . PHE A 1 94 ? 3.495 2.145 23.492 1.00 48.22 94 PHE A C 1
ATOM 767 O O . PHE A 1 94 ? 3.363 1.051 24.038 1.00 48.22 94 PHE A O 1
ATOM 774 N N . ASN A 1 95 ? 4.102 2.267 22.302 1.00 45.31 95 ASN A N 1
ATOM 775 C CA . ASN A 1 95 ? 4.761 1.159 21.583 1.00 45.31 95 ASN A CA 1
ATOM 776 C C . ASN A 1 95 ? 6.271 1.388 21.463 1.00 45.31 95 ASN A C 1
ATOM 778 O O . ASN A 1 95 ? 6.821 1.687 20.402 1.00 45.31 95 ASN A O 1
ATOM 782 N N . PHE A 1 96 ? 6.962 1.245 22.590 1.00 42.59 96 PHE A N 1
ATOM 783 C CA . PHE A 1 96 ? 8.417 1.228 22.607 1.00 42.59 96 PHE A CA 1
ATOM 784 C C . PHE A 1 96 ? 8.949 -0.081 22.014 1.00 42.59 96 PHE A C 1
ATOM 786 O O . PHE A 1 96 ? 8.789 -1.152 22.586 1.00 42.59 96 PHE A O 1
ATOM 793 N N . GLN A 1 97 ? 9.629 0.065 20.878 1.00 48.38 97 GLN A N 1
ATOM 794 C CA . GLN A 1 97 ? 10.748 -0.744 20.399 1.00 48.38 97 GLN A CA 1
ATOM 795 C C . GLN A 1 97 ? 10.670 -2.260 20.615 1.00 48.38 97 GLN A C 1
ATOM 797 O O . GLN A 1 97 ? 11.090 -2.784 21.643 1.00 48.38 97 GLN A O 1
ATOM 802 N N . ASN A 1 98 ? 10.417 -2.983 19.526 1.00 43.97 98 ASN A N 1
ATOM 803 C CA . ASN A 1 98 ? 11.123 -4.240 19.310 1.00 43.97 98 ASN A CA 1
ATOM 804 C C . ASN A 1 98 ? 12.045 -4.130 18.093 1.00 43.97 98 ASN A C 1
ATOM 806 O O . ASN A 1 98 ? 11.802 -4.681 17.025 1.00 43.97 98 ASN A O 1
ATOM 810 N N . LYS A 1 99 ? 13.210 -3.508 18.332 1.00 46.00 99 LYS A N 1
ATOM 811 C CA . LYS A 1 99 ? 14.446 -3.659 17.536 1.00 46.00 99 LYS A CA 1
ATOM 812 C C . LYS A 1 99 ? 14.871 -5.129 17.321 1.00 46.00 99 LYS A C 1
ATOM 814 O O . LYS A 1 99 ? 15.850 -5.386 16.633 1.00 46.00 99 LYS A O 1
ATOM 819 N N . ARG A 1 100 ? 14.169 -6.109 17.905 1.00 46.22 100 ARG A N 1
ATOM 820 C CA . ARG A 1 100 ? 14.513 -7.535 17.855 1.00 46.22 100 ARG A CA 1
ATOM 821 C C . ARG A 1 100 ? 14.157 -8.243 16.543 1.00 46.22 100 ARG A C 1
ATOM 823 O O . ARG A 1 100 ? 14.692 -9.322 16.321 1.00 46.22 100 ARG A O 1
ATOM 830 N N . ARG A 1 101 ? 13.329 -7.663 15.661 1.00 47.25 101 ARG A N 1
ATOM 831 C CA . ARG A 1 101 ? 12.986 -8.290 14.363 1.00 47.25 101 ARG A CA 1
ATOM 832 C C . ARG A 1 101 ? 13.755 -7.751 13.154 1.00 47.25 101 ARG A C 1
ATOM 834 O O . ARG A 1 101 ? 13.858 -8.465 12.161 1.00 47.25 101 ARG A O 1
ATOM 841 N N . SER A 1 102 ? 14.390 -6.576 13.247 1.00 42.12 102 SER A N 1
ATOM 842 C CA . SER A 1 102 ? 15.155 -6.014 12.115 1.00 42.12 102 SER A CA 1
ATOM 843 C C . SER A 1 102 ? 16.405 -6.831 11.754 1.00 42.12 102 SER A C 1
ATOM 845 O O . SER A 1 102 ? 16.963 -6.652 10.679 1.00 42.12 102 SER A O 1
ATOM 847 N N . LEU A 1 103 ? 16.842 -7.740 12.634 1.00 44.47 103 LEU A N 1
ATOM 848 C CA . LEU A 1 103 ? 17.971 -8.644 12.394 1.00 44.47 103 LEU A CA 1
ATOM 849 C C . LEU A 1 103 ? 17.574 -9.960 11.705 1.00 44.47 103 LEU A C 1
ATOM 851 O O . LEU A 1 103 ? 18.455 -10.666 11.221 1.00 44.47 103 LEU A O 1
ATOM 855 N N . GLN A 1 104 ? 16.283 -10.305 11.620 1.00 47.53 104 GLN A N 1
ATOM 856 C CA . GLN A 1 104 ? 15.865 -11.608 11.083 1.00 47.53 104 GLN A CA 1
ATOM 857 C C . GLN A 1 104 ? 15.661 -11.608 9.555 1.00 47.53 104 GLN A C 1
ATOM 859 O O . GLN A 1 104 ? 15.631 -12.672 8.943 1.00 47.53 104 GLN A O 1
ATOM 864 N N . VAL A 1 105 ? 15.598 -10.433 8.917 1.00 47.69 105 VAL A N 1
ATOM 865 C CA . VAL A 1 105 ? 15.411 -10.303 7.456 1.00 47.69 105 VAL A CA 1
ATOM 866 C C . VAL A 1 105 ? 16.749 -10.307 6.688 1.00 47.69 105 VAL A C 1
ATOM 868 O O . VAL A 1 105 ? 16.775 -10.447 5.471 1.00 47.69 105 VAL A O 1
ATOM 871 N N . GLY A 1 106 ? 17.891 -10.263 7.384 1.00 47.53 106 GLY A N 1
ATOM 872 C CA . GLY A 1 106 ? 19.226 -10.200 6.770 1.00 47.53 106 GLY A CA 1
ATOM 873 C C . GLY A 1 106 ? 19.779 -11.501 6.164 1.00 47.53 106 GLY A C 1
ATOM 874 O O . GLY A 1 106 ? 20.949 -11.522 5.796 1.00 47.53 106 GLY A O 1
ATOM 875 N N . ARG A 1 107 ? 19.010 -12.599 6.090 1.00 46.94 107 ARG A N 1
ATOM 876 C CA . ARG A 1 107 ? 19.494 -13.902 5.574 1.00 46.94 107 ARG A CA 1
ATOM 877 C C . ARG A 1 107 ? 18.451 -14.705 4.792 1.00 46.94 107 ARG A C 1
ATOM 879 O O . ARG A 1 107 ? 18.400 -15.927 4.891 1.00 46.94 107 ARG A O 1
ATOM 886 N N . LYS A 1 108 ? 17.624 -14.049 3.983 1.00 51.06 108 LYS A N 1
ATOM 887 C CA . LYS A 1 108 ? 17.130 -14.710 2.770 1.00 51.06 108 LYS A CA 1
ATOM 888 C C . LYS A 1 108 ? 17.957 -14.156 1.630 1.00 51.06 108 LYS A C 1
ATOM 890 O O . LYS A 1 108 ? 17.720 -13.040 1.182 1.00 51.06 108 LYS A O 1
ATOM 895 N N . HIS A 1 109 ? 18.983 -14.903 1.233 1.00 53.00 109 HIS A N 1
ATOM 896 C CA . HIS A 1 109 ? 19.621 -14.658 -0.048 1.00 53.00 109 HIS A CA 1
ATOM 897 C C . HIS A 1 109 ? 18.516 -14.777 -1.093 1.00 53.00 109 HIS A C 1
ATOM 899 O O . HIS A 1 109 ? 17.927 -15.843 -1.267 1.00 53.00 109 HIS A O 1
ATOM 905 N N . TYR A 1 110 ? 18.146 -13.642 -1.681 1.00 54.03 110 TYR A N 1
ATOM 906 C CA . TYR A 1 110 ? 17.319 -13.607 -2.870 1.00 54.03 110 TYR A CA 1
ATOM 907 C C . TYR A 1 110 ? 18.161 -14.206 -3.993 1.00 54.03 110 TYR A C 1
ATOM 909 O O . TYR A 1 110 ? 18.719 -13.476 -4.806 1.00 54.03 110 TYR A O 1
ATOM 917 N N . ASP A 1 111 ? 18.246 -15.533 -4.043 1.00 53.56 111 ASP A N 1
ATOM 918 C CA . ASP A 1 111 ? 18.643 -16.256 -5.248 1.00 53.56 111 ASP A CA 1
ATOM 919 C C . ASP A 1 111 ? 17.473 -16.177 -6.240 1.00 53.56 111 ASP A C 1
ATOM 921 O O . ASP A 1 111 ? 16.902 -17.173 -6.681 1.00 53.56 111 ASP A O 1
ATOM 925 N N . LEU A 1 112 ? 17.052 -14.947 -6.553 1.00 59.47 112 LEU A N 1
ATOM 926 C CA . LEU A 1 112 ? 16.223 -14.662 -7.708 1.00 59.47 112 LEU A CA 1
ATOM 927 C C . LEU A 1 112 ? 17.156 -14.901 -8.892 1.00 59.47 112 LEU A C 1
ATOM 929 O O . LEU A 1 112 ? 17.945 -14.036 -9.269 1.00 59.47 112 LEU A O 1
ATOM 933 N N . GLY A 1 113 ? 17.149 -16.136 -9.390 1.00 66.88 113 GLY A N 1
ATOM 934 C CA . GLY A 1 113 ? 17.937 -16.524 -10.548 1.00 66.88 113 GLY A CA 1
ATOM 935 C C . GLY A 1 113 ? 17.642 -15.615 -11.741 1.00 66.88 113 GLY A C 1
ATOM 936 O O . GLY A 1 113 ? 16.601 -14.957 -11.817 1.00 66.88 113 GLY A O 1
ATOM 937 N N . ASN A 1 114 ? 18.559 -15.605 -12.707 1.00 76.50 114 ASN A N 1
ATOM 938 C CA . ASN A 1 114 ? 18.457 -14.783 -13.915 1.00 76.50 114 ASN A CA 1
ATOM 939 C C . ASN A 1 114 ? 17.127 -14.993 -14.677 1.00 76.50 114 ASN A C 1
ATOM 941 O O . ASN A 1 114 ? 16.668 -14.106 -15.388 1.00 76.50 114 ASN A O 1
ATOM 945 N N . ASP A 1 115 ? 16.482 -16.145 -14.498 1.00 84.50 115 ASP A N 1
ATOM 946 C CA . ASP A 1 115 ? 15.228 -16.505 -15.162 1.00 84.50 115 ASP A CA 1
ATOM 947 C C . ASP A 1 115 ? 14.045 -15.622 -14.748 1.00 84.50 115 ASP A C 1
ATOM 949 O O . ASP A 1 115 ? 13.230 -15.270 -15.598 1.00 84.50 115 ASP A O 1
ATOM 953 N N . LEU A 1 116 ? 13.979 -15.179 -13.484 1.00 83.44 116 LEU A N 1
ATOM 954 C CA . LEU A 1 116 ? 12.953 -14.218 -13.066 1.00 83.44 116 LEU A CA 1
ATOM 955 C C . LEU A 1 116 ? 13.133 -12.887 -13.796 1.00 83.44 116 LEU A C 1
ATOM 957 O O . LEU A 1 116 ? 12.173 -12.317 -14.308 1.00 83.44 116 LEU A O 1
ATOM 961 N N . PHE A 1 117 ? 14.370 -12.393 -13.839 1.00 83.88 117 PHE A N 1
ATOM 962 C CA . PHE A 1 117 ? 14.672 -11.121 -14.482 1.00 83.88 117 PHE A CA 1
ATOM 963 C C . PHE A 1 117 ? 14.410 -11.189 -15.985 1.00 83.88 117 PHE A C 1
ATOM 965 O O . PHE A 1 117 ? 13.825 -10.260 -16.521 1.00 83.88 117 PHE A O 1
ATOM 972 N N . LYS A 1 118 ? 14.731 -12.305 -16.646 1.00 85.00 118 LYS A N 1
ATOM 973 C CA . LYS A 1 118 ? 14.396 -12.521 -18.063 1.00 85.00 118 LYS A CA 1
ATOM 974 C C . LYS A 1 118 ? 12.892 -12.554 -18.333 1.00 85.00 118 LYS A C 1
ATOM 976 O O . LYS A 1 118 ? 12.469 -12.134 -19.399 1.00 85.00 118 LYS A O 1
ATOM 981 N N . ALA A 1 119 ? 12.092 -13.067 -17.397 1.00 86.00 119 ALA A N 1
ATOM 982 C CA . ALA A 1 119 ? 10.637 -13.087 -17.536 1.00 86.00 119 ALA A CA 1
ATOM 983 C C . ALA A 1 119 ? 9.988 -11.714 -17.272 1.00 86.00 119 ALA A C 1
ATOM 985 O O . ALA A 1 119 ? 8.885 -11.458 -17.746 1.00 86.00 119 ALA A O 1
ATOM 986 N N . MET A 1 120 ? 10.648 -10.850 -16.494 1.00 84.50 120 MET A N 1
ATOM 987 C CA . MET A 1 120 ? 10.121 -9.550 -16.066 1.00 84.50 120 MET A CA 1
ATOM 988 C C . MET A 1 120 ? 10.626 -8.370 -16.910 1.00 84.50 120 MET A C 1
ATOM 990 O O . MET A 1 120 ? 9.903 -7.389 -17.079 1.00 84.50 120 MET A O 1
ATOM 994 N N . LEU A 1 121 ? 11.880 -8.417 -17.365 1.00 85.00 121 LEU A N 1
ATOM 995 C CA . LEU A 1 121 ? 12.566 -7.316 -18.042 1.00 85.00 121 LEU A CA 1
ATOM 996 C C . LEU A 1 121 ? 12.479 -7.439 -19.566 1.00 85.00 121 LEU A C 1
ATOM 998 O O . LEU A 1 121 ? 12.099 -8.470 -20.113 1.00 85.00 121 LEU A O 1
ATOM 1002 N N . ASP A 1 122 ? 12.860 -6.362 -20.249 1.00 81.69 122 ASP A N 1
ATOM 1003 C CA . ASP A 1 122 ? 13.053 -6.372 -21.695 1.00 81.69 122 ASP A CA 1
ATOM 1004 C C . ASP A 1 122 ? 14.279 -7.212 -22.101 1.00 81.69 122 ASP A C 1
ATOM 1006 O O . ASP A 1 122 ? 15.082 -7.638 -21.266 1.00 81.69 122 ASP A O 1
ATOM 1010 N N . SER A 1 123 ? 14.469 -7.399 -23.410 1.00 79.25 123 SER A N 1
ATOM 1011 C CA . SER A 1 123 ? 15.595 -8.163 -23.965 1.00 79.25 123 SER A CA 1
ATOM 1012 C C . SER A 1 123 ? 16.972 -7.622 -23.558 1.00 79.25 123 SER A C 1
ATOM 1014 O O . SER A 1 123 ? 17.934 -8.387 -23.503 1.00 79.25 123 SER A O 1
ATOM 1016 N N . ASN A 1 124 ? 17.081 -6.333 -23.220 1.00 76.12 124 ASN A N 1
ATOM 1017 C CA . ASN A 1 124 ? 18.331 -5.723 -22.766 1.00 76.12 124 ASN A CA 1
ATOM 1018 C C . ASN A 1 124 ? 18.583 -5.874 -21.258 1.00 76.12 124 ASN A C 1
ATOM 1020 O O . ASN A 1 124 ? 19.600 -5.379 -20.767 1.00 76.12 124 ASN A O 1
ATOM 1024 N N . MET A 1 125 ? 17.689 -6.539 -20.514 1.00 82.69 125 MET A N 1
ATOM 1025 C CA . MET A 1 125 ? 17.817 -6.780 -19.072 1.00 82.69 125 MET A CA 1
ATOM 1026 C C . MET A 1 125 ? 17.982 -5.482 -18.262 1.00 82.69 125 MET A C 1
ATOM 1028 O O . MET A 1 125 ? 18.697 -5.437 -17.254 1.00 82.69 125 MET A O 1
ATOM 1032 N N . ASN A 1 126 ? 17.323 -4.398 -18.688 1.00 80.56 126 ASN A N 1
ATOM 1033 C CA . ASN A 1 126 ? 17.454 -3.100 -18.036 1.00 80.56 126 ASN A CA 1
ATOM 1034 C C . ASN A 1 126 ? 16.583 -3.009 -16.780 1.00 80.56 126 ASN A C 1
ATOM 1036 O O . ASN A 1 126 ? 15.392 -2.714 -16.845 1.00 80.56 126 ASN A O 1
ATOM 1040 N N . TYR A 1 127 ? 17.204 -3.134 -15.605 1.00 83.75 127 TYR A N 1
ATOM 1041 C CA . TYR A 1 127 ? 16.539 -2.880 -14.323 1.00 83.75 127 TYR A CA 1
ATOM 1042 C C . TYR A 1 127 ? 16.652 -1.406 -13.895 1.00 83.75 127 TYR A C 1
ATOM 1044 O O . TYR A 1 127 ? 17.204 -1.062 -12.850 1.00 83.75 127 TYR A O 1
ATOM 1052 N N . THR A 1 128 ? 16.179 -0.508 -14.763 1.00 82.19 128 THR A N 1
ATOM 1053 C CA . THR A 1 128 ? 16.116 0.943 -14.519 1.00 82.19 128 THR A CA 1
ATOM 1054 C C . THR A 1 128 ? 14.823 1.523 -15.090 1.00 82.19 128 THR A C 1
ATOM 1056 O O . THR A 1 128 ? 14.142 0.870 -15.877 1.00 82.19 128 THR A O 1
ATOM 1059 N N . CYS A 1 129 ? 14.476 2.758 -14.721 1.00 83.25 129 CYS A N 1
ATOM 1060 C CA . CYS A 1 129 ? 13.276 3.404 -15.249 1.00 83.25 129 CYS A CA 1
ATOM 1061 C C . CYS A 1 129 ? 13.344 3.582 -16.777 1.00 83.25 129 CYS A C 1
ATOM 1063 O O . CYS A 1 129 ? 14.306 4.149 -17.311 1.00 83.25 129 CYS A O 1
ATOM 1065 N N . GLY A 1 130 ? 12.283 3.151 -17.460 1.00 81.44 130 GLY A N 1
ATOM 1066 C CA . GLY A 1 130 ? 12.037 3.459 -18.866 1.00 81.44 130 GLY A CA 1
ATOM 1067 C C . GLY A 1 130 ? 11.531 4.891 -19.072 1.00 81.44 130 GLY A C 1
ATOM 1068 O O . GLY A 1 130 ? 10.961 5.513 -18.174 1.00 81.44 130 GLY A O 1
ATOM 1069 N N . TYR A 1 131 ? 11.741 5.416 -20.273 1.00 82.62 131 TYR A N 1
ATOM 1070 C CA . TYR A 1 131 ? 11.314 6.731 -20.732 1.00 82.62 131 TYR A CA 1
ATOM 1071 C C . TYR A 1 131 ? 10.248 6.580 -21.819 1.00 82.62 131 TYR A C 1
ATOM 1073 O O . TYR A 1 131 ? 10.539 6.257 -22.969 1.00 82.62 131 TYR A O 1
ATOM 1081 N N . TRP A 1 132 ? 9.001 6.853 -21.445 1.00 81.75 132 TRP A N 1
ATOM 1082 C CA . TRP A 1 132 ? 7.815 6.448 -22.204 1.00 81.75 132 TRP A CA 1
ATOM 1083 C C . TRP A 1 132 ? 7.294 7.484 -23.213 1.00 81.75 132 TRP A C 1
ATOM 1085 O O . TRP A 1 132 ? 6.208 7.318 -23.749 1.00 81.75 132 TRP A O 1
ATOM 1095 N N . LYS A 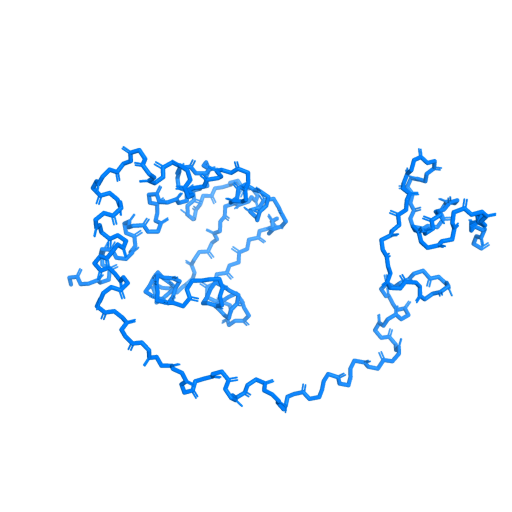1 133 ? 8.032 8.568 -23.503 1.00 81.62 133 LYS A N 1
ATOM 1096 C CA . LYS A 1 133 ? 7.512 9.682 -24.330 1.00 81.62 133 LYS A CA 1
ATOM 1097 C C . LYS A 1 133 ? 7.008 9.242 -25.715 1.00 81.62 133 LYS A C 1
ATOM 1099 O O . LYS A 1 133 ? 6.007 9.774 -26.179 1.00 81.62 133 LYS A O 1
ATOM 1104 N N . ASN A 1 134 ? 7.708 8.303 -26.353 1.00 80.81 134 ASN A N 1
ATOM 1105 C CA . ASN A 1 134 ? 7.390 7.786 -27.691 1.00 80.81 134 ASN A CA 1
ATOM 1106 C C . ASN A 1 134 ? 7.159 6.261 -27.691 1.00 80.81 134 ASN A C 1
ATOM 1108 O O . ASN A 1 134 ? 7.180 5.642 -28.752 1.00 80.81 134 ASN A O 1
ATOM 1112 N N . ALA A 1 135 ? 7.001 5.661 -26.510 1.00 78.31 135 ALA A N 1
ATOM 1113 C CA . ALA A 1 135 ? 6.842 4.224 -26.323 1.00 78.31 135 ALA A CA 1
ATOM 1114 C C . ALA A 1 135 ? 5.440 3.952 -25.777 1.00 78.31 135 ALA A C 1
ATOM 1116 O O . ALA A 1 135 ? 5.015 4.610 -24.828 1.00 78.31 135 ALA A O 1
ATOM 1117 N N . GLN A 1 136 ? 4.725 3.000 -26.369 1.00 76.38 136 GLN A N 1
ATOM 1118 C CA . GLN A 1 136 ? 3.399 2.582 -25.896 1.00 76.38 136 GLN A CA 1
ATOM 1119 C C . GLN A 1 136 ? 3.470 1.274 -25.104 1.00 76.38 136 GLN A C 1
ATOM 1121 O O . GLN A 1 136 ? 2.656 1.037 -24.219 1.00 76.38 136 GLN A O 1
ATOM 1126 N N . GLU A 1 137 ? 4.490 0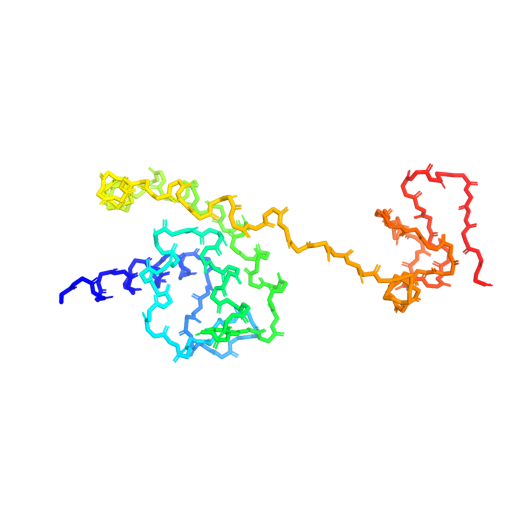.464 -25.376 1.00 76.12 137 GLU A N 1
ATOM 1127 C CA . GLU A 1 137 ? 4.744 -0.827 -24.748 1.00 76.12 137 GLU A CA 1
ATOM 1128 C C . GLU A 1 137 ? 6.244 -1.020 -24.491 1.00 76.12 137 GLU A C 1
ATOM 1130 O O . GLU A 1 137 ? 7.085 -0.352 -25.105 1.00 76.12 137 GLU A O 1
ATOM 1135 N N . LEU A 1 138 ? 6.578 -1.963 -23.601 1.00 67.81 138 LEU A N 1
ATOM 1136 C CA . LEU A 1 138 ? 7.954 -2.298 -23.205 1.00 67.81 138 LEU A CA 1
ATOM 1137 C C . LEU A 1 138 ? 8.851 -2.635 -24.415 1.00 67.81 138 LEU A C 1
ATOM 1139 O O . LEU A 1 138 ? 10.053 -2.393 -24.376 1.00 67.81 138 LEU A O 1
ATOM 1143 N N . CYS A 1 139 ? 8.246 -3.119 -25.505 1.00 61.75 139 CYS A N 1
ATOM 1144 C CA . CYS A 1 139 ? 8.901 -3.518 -26.749 1.00 61.75 139 CYS A CA 1
ATOM 1145 C C . CYS A 1 139 ? 8.875 -2.458 -27.872 1.00 61.75 139 CYS A C 1
ATOM 1147 O O . CYS A 1 139 ? 9.143 -2.763 -29.031 1.00 61.75 139 CYS A O 1
ATOM 1149 N N . SER A 1 140 ? 8.519 -1.207 -27.576 1.00 54.25 140 SER A N 1
ATOM 1150 C CA . SER A 1 140 ? 8.381 -0.168 -28.607 1.00 54.25 140 SER A CA 1
ATOM 1151 C C . SER A 1 140 ? 9.255 1.037 -28.292 1.00 54.25 140 SER A C 1
ATOM 1153 O O . SER A 1 140 ? 8.922 1.799 -27.396 1.00 54.25 140 SER A O 1
ATOM 1155 N N . ASN A 1 141 ? 10.370 1.232 -29.009 1.00 58.00 141 ASN A N 1
ATOM 1156 C CA . ASN A 1 141 ? 11.210 2.442 -28.946 1.00 58.00 141 ASN A CA 1
ATOM 1157 C C . ASN A 1 141 ? 11.512 2.963 -27.518 1.00 58.00 141 ASN A C 1
ATOM 1159 O O . ASN A 1 141 ? 11.736 4.165 -27.331 1.00 58.00 141 ASN A O 1
ATOM 1163 N N . LEU A 1 142 ? 11.488 2.087 -26.503 1.00 62.94 142 LEU A N 1
ATOM 1164 C CA . LEU A 1 142 ? 11.602 2.481 -25.106 1.00 62.94 142 LEU A CA 1
ATOM 1165 C C . LEU A 1 142 ? 13.049 2.882 -24.857 1.00 62.94 142 LEU A C 1
ATOM 1167 O O . LEU A 1 142 ? 13.973 2.093 -25.024 1.00 62.94 142 LEU A O 1
ATOM 1171 N N . VAL A 1 143 ? 13.253 4.135 -24.473 1.00 68.25 143 VAL A N 1
ATOM 1172 C CA . VAL A 1 143 ? 14.577 4.638 -24.107 1.00 68.25 143 VAL A CA 1
ATOM 1173 C C . VAL A 1 143 ? 14.732 4.476 -22.602 1.00 68.25 143 VAL A C 1
ATOM 1175 O O . VAL A 1 143 ? 13.789 4.713 -21.858 1.00 68.25 143 VAL A O 1
ATOM 1178 N N . TYR A 1 144 ? 15.909 4.109 -22.111 1.00 68.94 144 TYR A N 1
ATOM 1179 C CA . TYR A 1 144 ? 16.164 4.067 -20.669 1.00 68.94 144 TYR A CA 1
ATOM 1180 C C . TYR A 1 144 ? 16.775 5.381 -20.200 1.00 68.94 144 TYR A C 1
ATOM 1182 O O . TYR A 1 144 ? 17.565 5.993 -20.917 1.00 68.94 144 TYR A O 1
ATOM 1190 N N . VAL A 1 145 ? 16.455 5.821 -18.980 1.00 64.88 145 VAL A N 1
ATOM 1191 C CA . VAL A 1 145 ? 16.911 7.128 -18.460 1.00 64.88 145 VAL A CA 1
ATOM 1192 C C . VAL A 1 145 ? 18.445 7.257 -18.459 1.00 64.88 145 VAL A C 1
ATOM 1194 O O . VAL A 1 145 ? 18.964 8.356 -18.656 1.00 64.88 145 VAL A O 1
ATOM 1197 N N . LYS A 1 146 ? 19.180 6.144 -18.314 1.00 57.28 146 LYS A N 1
ATOM 1198 C CA . LYS A 1 146 ? 20.649 6.114 -18.451 1.00 57.28 146 LYS A CA 1
ATOM 1199 C C . LYS A 1 146 ? 21.150 6.204 -19.904 1.00 57.28 146 LYS A C 1
ATOM 1201 O O . LYS A 1 146 ? 22.244 6.711 -20.116 1.00 57.28 146 LYS A O 1
ATOM 1206 N N . ASN A 1 147 ? 20.354 5.793 -20.891 1.00 55.31 147 ASN A N 1
ATOM 1207 C CA . ASN A 1 147 ? 20.717 5.707 -22.311 1.00 55.31 147 ASN A CA 1
ATOM 1208 C C . ASN A 1 147 ? 19.990 6.770 -23.145 1.00 55.31 147 ASN A C 1
ATOM 1210 O O . ASN A 1 147 ? 19.333 6.454 -24.132 1.00 55.31 147 ASN A O 1
ATOM 1214 N N . LYS A 1 148 ? 20.127 8.053 -22.784 1.00 51.69 148 LYS A N 1
ATOM 1215 C CA . LYS A 1 148 ? 19.461 9.194 -23.454 1.00 51.69 148 LYS A CA 1
ATOM 1216 C C . LYS A 1 148 ? 19.714 9.337 -24.973 1.00 51.69 148 LYS A C 1
ATOM 1218 O O . LYS A 1 148 ? 19.162 10.257 -25.567 1.00 51.69 148 LYS A O 1
ATOM 1223 N N . LEU A 1 149 ? 20.531 8.482 -25.595 1.00 47.84 149 LEU A N 1
ATOM 1224 C CA . LEU A 1 149 ? 20.943 8.579 -27.001 1.00 47.84 149 LEU A CA 1
ATOM 1225 C C . LEU A 1 149 ? 20.800 7.276 -27.814 1.00 47.84 149 LEU A C 1
ATOM 1227 O O . LEU A 1 149 ? 21.164 7.271 -28.984 1.00 47.84 149 LEU A O 1
ATOM 1231 N N . GLY A 1 150 ? 20.263 6.191 -27.247 1.00 52.72 150 GLY A N 1
ATOM 1232 C CA . GLY A 1 150 ? 20.080 4.925 -27.968 1.00 52.72 150 GLY A CA 1
ATOM 1233 C C . GLY A 1 150 ? 18.654 4.419 -27.820 1.00 52.72 150 GLY A C 1
ATOM 1234 O O . GLY A 1 150 ? 18.289 3.934 -26.752 1.00 52.72 150 GLY A O 1
ATOM 1235 N N . GLY A 1 151 ? 17.841 4.577 -28.866 1.00 52.38 151 GLY A N 1
ATOM 1236 C CA . GLY A 1 151 ? 16.536 3.923 -28.950 1.00 52.38 151 GLY A CA 1
ATOM 1237 C C . GLY A 1 151 ? 16.690 2.405 -28.991 1.00 52.38 151 GLY A C 1
ATOM 1238 O O . GLY A 1 151 ? 17.684 1.897 -29.506 1.00 52.38 151 GLY A O 1
ATOM 1239 N N . VAL A 1 152 ? 15.713 1.696 -28.436 1.00 51.09 152 VAL A N 1
ATOM 1240 C CA . VAL A 1 152 ? 15.678 0.232 -28.435 1.00 51.09 152 VAL A CA 1
ATOM 1241 C C . VAL A 1 152 ? 14.756 -0.247 -29.551 1.00 51.09 152 VAL A C 1
ATOM 1243 O O . VAL A 1 152 ? 13.569 0.079 -29.557 1.00 51.09 152 VAL A O 1
ATOM 1246 N N . SER A 1 153 ? 15.314 -1.018 -30.486 1.00 44.59 153 SER A N 1
ATOM 1247 C CA . SER A 1 153 ? 14.566 -1.909 -31.376 1.00 44.59 153 SER A CA 1
ATOM 1248 C C . SER A 1 153 ? 14.547 -3.301 -30.750 1.00 44.59 153 SER A C 1
ATOM 1250 O O . SER A 1 153 ? 15.601 -3.782 -30.327 1.00 44.59 153 SER A O 1
ATOM 1252 N N . CYS A 1 154 ? 13.372 -3.918 -30.672 1.00 49.25 154 CYS A N 1
ATOM 1253 C CA . CYS A 1 154 ? 13.229 -5.304 -30.234 1.00 49.25 154 CYS A CA 1
ATOM 1254 C C . CYS A 1 154 ? 13.828 -6.312 -31.207 1.00 49.25 154 CYS A C 1
ATOM 1256 O O . CYS A 1 154 ? 13.829 -6.027 -32.425 1.00 49.25 154 CYS A O 1
#

Secondary structure (DSSP, 8-state):
-HHHHHHHHHHHHHHTTT--TT-SSTTPPEE--THHHHHHHHHHHHHHHHHHHTTSEE-TTHHHHHHHHHHTTHHHHHHH-HHHHHHHHHHHHH----TTSTTTSTT------HHHHHHHS-TT---S-EE-TT-SSTTSSPEETT-TT-PPP-

pLDDT: mean 75.3, std 17.87, range [42.12, 98.06]

Radius of gyration: 20.35 Å; chains: 1; bounding box: 37×36×56 Å

InterPro domains:
  IPR029063 S-adenosyl-L-methionine-dependent methyltransferase superfamily [G3DSA:3.40.50.150] (93-146)
  IPR029063 S-adenosyl-L-methionine-dependent methyltransferase superfamily [SSF53335] (20-142)
  IPR050723 Cyclopropane Fatty Acid Synthase/Methyltransferase [PTHR43667] (30-137)

Sequence (154 aa):
MKKNLARAMITDLLQMAGITINGHALWDPQIHNEQFYARVLHDADLGLGEAYMEGWWDCPRIDMLITRIVEANIENKLRVNFRFAFKLLLSRIFNFQNKRRSLQVGRKHYDLGNDLFKAMLDSNMNYTCGYWKNAQELCSNLVYVKNKLGGVSC

Organism: NCBI:txid453

Foldseek 3Di:
DVLVVLVVLVQVLLVLLVEHAVDDDQLHKDAQASCLSVQCLQVPPVSNVVCVVVPRIDGNCVVVNVVSSVVSPSVVVCVVPPVSVVVSVVSVVPRDDDPVCVVVVPPPPPPVDVVVLVVVADPVSDPADWDPPPPPDNQGQIAGPVRPPDTDHD

=== Feature glossary ===
Feature key, reading from the visual/contextual features back to the raw sequence:

Rendered structure images. Structure images are PyMOL renders from six orthogonal camera directions. Cartoon representation draws helices as coils and strands as arrows; sticks shows the backbone as bonds; surface shows the solvent-excluded envelope. Rainbow coloring maps sequence position to hue (blue→red, N→C); chain coloring assigns a distinct color per polypeptide.

Contact-map, Ramachandran, and PAE plots. Three diagnostic plots accompany the record. The Cα contact map visualizes the tertiary structure as a 2D adjacency matrix (8 Å cutoff, sequence-local contacts suppressed). The Ramachandran plot shows the distribution of backbone (φ, ψ) torsions, with points in the α and β basins reflecting secondary structure content. The PAE plot shows AlphaFold's inter-residue confidence as a color matrix.

InterPro / GO / CATH / organism. The annotation block draws on four external resources. InterPro: which protein families and domains the sequence belongs to. GO: standardized terms for what the protein does, what process it participates in, and where in the cell it acts. CATH: which structural fold it has in the CATH hierarchy. Organism: the species of origin.

Nearest PDB structures. Structural nearest neighbors (via Foldseek easy-search vs the PDB). Reported per hit: target PDB id, E-value, and alignment TM-score. A TM-score above ~0.5 is the conventional threshold for 'same fold'.

Predicted aligned error. Predicted aligned error is AlphaFold's pairwise confidence. Unlike pLDDT (per-residue), PAE is per-residue-pair and captures whether two parts of the structure are correctly placed relative to each other. Units are ångströms of expected positional error.

Solvent-accessible surface area. SASA measures how much of the protein is reachable by solvent. It is computed by rolling a water-sized probe over the atomic surface and summing the exposed area (Å²). Per-residue SASA distinguishes core (buried, low SASA) from surface (exposed, high SASA) residues; total SASA is a whole-molecule size measure.

B-factor. Crystallographic B-factors measure how much each atom's electron density is smeared out, in Å². They rise in mobile loops and surface residues and fall in the buried interior. In AlphaFold models this column is repurposed to hold pLDDT instead.

pLDDT. For AlphaFold models, the B-factor field carries pLDDT — the model's own estimate of local accuracy on a 0–100 scale. Regions with pLDDT<50 should be treated as essentially unmodeled; they often correspond to intrinsically disordered segments.

Backbone torsions (φ/ψ). φ (phi) and ψ (psi) are the two rotatable backbone dihedrals per residue: φ is the C(i-1)–N–Cα–C torsion, ψ is the N–Cα–C–N(i+1) torsion, both in degrees on (−180°, 180°]. α-helical residues cluster near (−60°, −45°); β-strand residues near (−120°, +130°). A Ramachandran plot is simply a scatter of (φ, ψ) for every residue.

Radius of gyration, Cα contacts, bounding box. Radius of gyration (Rg) is the root-mean-square distance of Cα atoms from their centroid — a single number for overall size and compactness. A globular domain of N residues has Rg ≈ 2.2·N^0.38 Å; an extended or disordered chain has a much larger Rg. The Cα contact count is the number of residue pairs whose Cα atoms are within 8 Å and are more than four positions apart in sequence — a standard proxy for tertiary packing density. The bounding box is the smallest axis-aligned box enclosing all Cα atoms.

Secondary structure (3-state, P-SEA). Three-state secondary structure (P-SEA) collapses the eight DSSP classes into helix (a), strand (b), and coil (c). P-SEA assigns these from Cα geometry alone — distances and angles — without requiring backbone oxygens, so it works on any Cα trace.

Secondary structure (8-state, DSSP). Secondary structure is the local, repeating backbone conformation. DSSP classifies it into eight states by reading the hydrogen-bond network: three helix types (H, G, I), two β types (E, B), two non-regular types (T, S), and unstructured coil (-).

Foldseek 3Di. The Foldseek 3Di string encodes local tertiary geometry as a 20-letter alphabet — one character per residue — derived from the relative positions of nearby Cα atoms. Unlike the amino-acid sequence, 3Di is a direct function of the 3D structure, so two proteins with the same fold have similar 3Di strings even at low sequence identity.

mmCIF coordinates. Structure coordinates are given as an mmCIF _atom_site loop: one row per atom with element, residue name, chain id, sequence number, and x/y/z position in Å. Only the four main-chain atoms per residue are included here; side chains are omitted to keep the record compact.

Sequence. This is the polypeptide sequence — one letter per residue, N-terminus first. Length ranges from a few dozen residues for small domains to over a thousand for large multi-domain proteins.